Protein AF-A0A4Q2Y1M1-F1 (afdb_monomer_lite)

Sequence (181 aa):
MKQRHTALALLLLPASLHAASDTWINPPLNANWADNGNWLGGGAPGSTTGTTSTDTATFGTSTGLAVTVDTGRNVQNITFSANNAYTLSGGSLLLTSGGRILANGSASSQNISSAIQIQGDSGNYTFQTDTPGTNRVFTISSAISGVSTAGNTTVLSLDGASGANNILSGIVSDGAAGGKL

pLDDT: mean 91.75, std 10.48, range [55.59, 98.69]

Structure (mmCIF, N/CA/C/O backbone):
data_AF-A0A4Q2Y1M1-F1
#
_entry.id   AF-A0A4Q2Y1M1-F1
#
loop_
_atom_site.group_PDB
_atom_site.id
_atom_site.type_symbol
_atom_site.label_atom_id
_atom_site.label_alt_id
_atom_site.label_comp_id
_atom_site.label_asym_id
_atom_site.label_entity_id
_atom_site.label_seq_id
_atom_site.pdbx_PDB_ins_code
_atom_site.Cartn_x
_atom_site.Cartn_y
_atom_site.Cartn_z
_atom_site.occupancy
_atom_site.B_iso_or_equiv
_atom_site.auth_seq_id
_atom_site.auth_comp_id
_atom_site.auth_asym_id
_atom_site.auth_atom_id
_atom_site.pdbx_PDB_model_num
ATOM 1 N N . MET A 1 1 ? -61.449 -16.636 -28.116 1.00 55.59 1 MET A N 1
ATOM 2 C CA . MET A 1 1 ? -60.004 -16.887 -27.900 1.00 55.59 1 MET A CA 1
ATOM 3 C C . MET A 1 1 ? -59.389 -15.642 -27.276 1.00 55.59 1 MET A C 1
ATOM 5 O O . MET A 1 1 ? -59.430 -14.597 -27.904 1.00 55.59 1 MET A O 1
ATOM 9 N N . LYS A 1 2 ? -58.927 -15.706 -26.021 1.00 56.25 2 LYS A N 1
ATOM 10 C CA . LYS A 1 2 ? -58.381 -14.554 -25.276 1.00 56.25 2 LYS A CA 1
ATOM 11 C C . LYS A 1 2 ? -56.855 -14.710 -25.216 1.00 56.25 2 LYS A C 1
ATOM 13 O O . LYS A 1 2 ? -56.372 -15.562 -24.477 1.00 56.25 2 LYS A O 1
ATOM 18 N N . GLN A 1 3 ? -56.113 -13.950 -26.022 1.00 60.22 3 GLN A N 1
ATOM 19 C CA . GLN A 1 3 ? -54.645 -13.936 -25.986 1.00 60.22 3 GLN A CA 1
ATOM 20 C C . GLN A 1 3 ? -54.163 -13.191 -24.737 1.00 60.22 3 GLN A C 1
ATOM 22 O O . GLN A 1 3 ? -54.486 -12.020 -24.536 1.00 60.22 3 GLN A O 1
ATOM 27 N N . ARG A 1 4 ? -53.389 -13.877 -23.893 1.00 67.44 4 ARG A N 1
ATOM 28 C CA . ARG A 1 4 ? -52.665 -13.277 -22.769 1.00 67.44 4 ARG A CA 1
ATOM 29 C C . ARG A 1 4 ? -51.238 -12.998 -23.227 1.00 67.44 4 ARG A C 1
ATOM 31 O O . ARG A 1 4 ? -50.526 -13.925 -23.595 1.00 67.44 4 ARG A O 1
ATOM 38 N N . HIS A 1 5 ? -50.858 -11.727 -23.232 1.00 60.06 5 HIS A N 1
ATOM 39 C CA . HIS A 1 5 ? -49.504 -11.289 -23.547 1.00 60.06 5 HIS A CA 1
ATOM 40 C C . HIS A 1 5 ? -48.688 -11.303 -22.253 1.00 60.06 5 HIS A C 1
ATOM 42 O O . HIS A 1 5 ? -49.004 -10.572 -21.316 1.00 60.06 5 HIS A O 1
ATOM 48 N N . THR A 1 6 ? -47.676 -12.162 -22.185 1.00 72.06 6 THR A N 1
ATOM 49 C CA . THR A 1 6 ? -46.743 -12.226 -21.057 1.00 72.06 6 THR A CA 1
ATOM 50 C C . THR A 1 6 ? -45.597 -11.262 -21.343 1.00 72.06 6 THR A C 1
ATOM 52 O O . THR A 1 6 ? -44.800 -11.502 -22.246 1.00 72.06 6 THR A O 1
ATOM 55 N N . ALA A 1 7 ? -45.538 -10.146 -20.618 1.00 67.88 7 ALA A N 1
ATOM 56 C CA . ALA A 1 7 ? -44.429 -9.203 -20.713 1.00 67.88 7 ALA A CA 1
ATOM 57 C C . ALA A 1 7 ? -43.219 -9.762 -19.948 1.00 67.88 7 ALA A C 1
ATOM 59 O O . ALA A 1 7 ? -43.289 -9.974 -18.737 1.00 67.88 7 ALA A O 1
ATOM 60 N N . LEU A 1 8 ? -42.123 -10.022 -20.661 1.00 71.25 8 LEU A N 1
ATOM 61 C CA . LEU A 1 8 ? -40.850 -10.447 -20.086 1.00 71.25 8 LEU A CA 1
ATOM 62 C C . LEU A 1 8 ? -40.044 -9.193 -19.715 1.00 71.25 8 LEU A C 1
ATOM 64 O O . LEU A 1 8 ? -39.569 -8.477 -20.593 1.00 71.25 8 LEU A O 1
ATOM 68 N N . ALA A 1 9 ? -39.928 -8.904 -18.420 1.00 73.56 9 ALA A N 1
ATOM 69 C CA . ALA A 1 9 ? -39.099 -7.812 -17.921 1.00 73.56 9 ALA A CA 1
ATOM 70 C C . ALA A 1 9 ? -37.629 -8.258 -17.888 1.00 73.56 9 ALA A C 1
ATOM 72 O O . ALA A 1 9 ? -37.260 -9.147 -17.121 1.00 73.56 9 ALA A O 1
ATOM 73 N N . LEU A 1 10 ? -36.797 -7.657 -18.740 1.00 75.50 10 LEU A N 1
ATOM 74 C CA . LEU A 1 10 ? -35.359 -7.907 -18.786 1.00 75.50 10 LEU A CA 1
ATOM 75 C C . LEU A 1 10 ? -34.667 -7.049 -17.716 1.00 75.50 10 LEU A C 1
ATOM 77 O O . LEU A 1 10 ? -34.586 -5.828 -17.846 1.00 75.50 10 LEU A O 1
ATOM 81 N N . LEU A 1 11 ? -34.199 -7.684 -16.642 1.00 74.00 11 LEU A N 1
ATOM 82 C CA . LEU A 1 11 ? -33.464 -7.021 -15.568 1.00 74.00 11 LEU A CA 1
ATOM 83 C C . LEU A 1 11 ? -32.003 -6.820 -16.011 1.00 74.00 11 LEU A C 1
ATOM 85 O O . LEU A 1 11 ? -31.214 -7.763 -15.986 1.00 74.00 11 LEU A O 1
ATOM 89 N N . LEU A 1 12 ? -31.638 -5.609 -16.443 1.00 68.25 12 LEU A N 1
ATOM 90 C CA . LEU A 1 12 ? -30.232 -5.247 -16.641 1.00 68.25 12 LEU A CA 1
ATOM 91 C C . LEU A 1 12 ? -29.578 -5.039 -15.273 1.00 68.25 12 LEU A C 1
ATOM 93 O O . LEU A 1 12 ? -29.765 -4.004 -14.636 1.00 68.25 12 LEU A O 1
ATOM 97 N N . LEU A 1 13 ? -28.815 -6.030 -14.824 1.00 66.06 13 LEU A N 1
ATOM 98 C CA . LEU A 1 13 ? -27.911 -5.864 -13.692 1.00 66.06 13 LEU A CA 1
ATOM 99 C C . LEU A 1 13 ? -26.678 -5.087 -14.182 1.00 66.06 13 LEU A C 1
ATOM 101 O O . LEU A 1 13 ? -26.071 -5.502 -15.174 1.00 66.06 13 LEU A O 1
ATOM 105 N N . PRO A 1 14 ? -26.297 -3.968 -13.542 1.00 61.25 14 PRO A N 1
ATOM 106 C CA . PRO A 1 14 ? -25.045 -3.305 -13.867 1.00 61.25 14 PRO A CA 1
ATOM 107 C C . PRO A 1 14 ? -23.892 -4.273 -13.587 1.00 61.25 14 PRO A C 1
ATOM 109 O O . PRO A 1 14 ? -23.813 -4.860 -12.508 1.00 61.25 14 PRO A O 1
ATOM 112 N N . ALA A 1 15 ? -23.005 -4.454 -14.565 1.00 57.88 15 ALA A N 1
ATOM 113 C CA . ALA A 1 15 ? -21.757 -5.163 -14.340 1.00 57.88 15 ALA A CA 1
ATOM 114 C C . ALA A 1 15 ? -20.903 -4.311 -13.396 1.00 57.88 15 ALA A C 1
ATOM 116 O O . ALA A 1 15 ? -20.368 -3.274 -13.789 1.00 57.88 15 ALA A O 1
ATOM 117 N N . SER A 1 16 ? -20.805 -4.730 -12.139 1.00 57.22 16 SER A N 1
ATOM 118 C CA . SER A 1 16 ? -19.815 -4.197 -11.215 1.00 57.22 16 SER A CA 1
ATOM 119 C C . SER A 1 16 ? -18.438 -4.585 -11.749 1.00 57.22 16 SER A C 1
ATOM 121 O O . SER A 1 16 ? -18.011 -5.730 -11.609 1.00 57.22 16 SER A O 1
ATOM 123 N N . LEU A 1 17 ? -17.753 -3.646 -12.403 1.00 56.81 17 LEU A N 1
ATOM 124 C CA . LEU A 1 17 ? -16.314 -3.731 -12.630 1.00 56.81 17 LEU A CA 1
ATOM 125 C C . LEU A 1 17 ? -15.657 -3.626 -11.252 1.00 56.81 17 LEU A C 1
ATOM 127 O O . LEU A 1 17 ? -15.341 -2.534 -10.787 1.00 56.81 17 LEU A O 1
ATOM 131 N N . HIS A 1 18 ? -15.540 -4.750 -10.547 1.00 58.59 18 HIS A N 1
ATOM 132 C CA . HIS A 1 18 ? -14.645 -4.809 -9.403 1.00 58.59 18 HIS A CA 1
ATOM 133 C C . HIS A 1 18 ? -13.241 -4.538 -9.940 1.00 58.59 18 HIS A C 1
ATOM 135 O O . HIS A 1 18 ? -12.802 -5.205 -10.880 1.00 58.59 18 HIS A O 1
ATOM 141 N N . ALA A 1 19 ? -12.580 -3.522 -9.386 1.00 62.84 19 ALA A N 1
ATOM 142 C CA . ALA A 1 19 ? -11.157 -3.326 -9.595 1.00 62.84 19 ALA A CA 1
ATOM 143 C C . ALA A 1 19 ? -10.463 -4.659 -9.310 1.00 62.84 19 ALA A C 1
ATOM 145 O O . ALA A 1 19 ? -10.677 -5.259 -8.263 1.00 62.84 19 ALA A O 1
ATOM 146 N N . ALA A 1 20 ? -9.734 -5.181 -10.289 1.00 84.12 20 ALA A N 1
ATOM 147 C CA . ALA A 1 20 ? -9.077 -6.465 -10.148 1.00 84.12 20 ALA A CA 1
ATOM 148 C C . ALA A 1 20 ? -7.710 -6.273 -9.488 1.00 84.12 20 ALA A C 1
ATOM 150 O O . ALA A 1 20 ? -7.117 -5.196 -9.529 1.00 84.12 20 ALA A O 1
ATOM 151 N N . SER A 1 21 ? -7.183 -7.349 -8.908 1.00 96.50 21 SER A N 1
ATOM 152 C CA . SER A 1 21 ? -5.746 -7.423 -8.646 1.00 96.50 21 SER A CA 1
ATOM 153 C C . SER A 1 21 ? -4.989 -7.277 -9.964 1.00 96.50 21 SER A C 1
ATOM 155 O O . SER A 1 21 ? -5.342 -7.931 -10.944 1.00 96.50 21 SER A O 1
ATOM 157 N N . ASP A 1 22 ? -3.954 -6.445 -9.986 1.00 97.75 22 ASP A N 1
ATOM 158 C CA . ASP A 1 22 ? -3.268 -6.084 -11.225 1.00 97.75 22 ASP A CA 1
ATOM 159 C C . ASP A 1 22 ? -1.808 -5.682 -10.967 1.00 97.75 22 ASP A C 1
ATOM 161 O O . ASP A 1 22 ? -1.359 -5.537 -9.823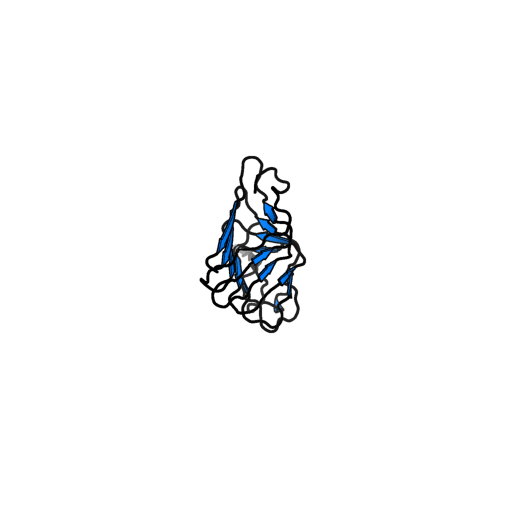 1.00 97.75 22 ASP A O 1
ATOM 165 N N . THR A 1 23 ? -1.046 -5.546 -12.049 1.00 97.75 23 THR A N 1
ATOM 166 C CA . THR A 1 23 ? 0.387 -5.256 -12.046 1.00 97.75 23 THR A CA 1
ATOM 167 C C . THR A 1 23 ? 0.682 -3.909 -12.691 1.00 97.75 23 THR A C 1
ATOM 169 O O . THR A 1 23 ? 0.224 -3.634 -13.799 1.00 97.75 23 THR A O 1
ATOM 172 N N . TRP A 1 24 ? 1.487 -3.093 -12.013 1.00 98.00 24 TRP A N 1
ATOM 173 C CA . TRP A 1 24 ? 1.996 -1.823 -12.521 1.00 98.00 24 TRP A CA 1
ATOM 174 C C . TRP A 1 24 ? 2.837 -2.041 -13.785 1.00 98.00 24 TRP A C 1
ATOM 176 O O . TRP A 1 24 ? 3.748 -2.876 -13.788 1.00 98.00 24 TRP A O 1
ATOM 186 N N . ILE A 1 25 ? 2.539 -1.314 -14.863 1.00 97.56 25 ILE A N 1
ATOM 187 C CA . ILE A 1 25 ? 3.177 -1.536 -16.168 1.00 97.56 25 ILE A CA 1
ATOM 188 C C . ILE A 1 25 ? 4.551 -0.859 -16.295 1.00 97.56 25 ILE A C 1
ATOM 190 O O . ILE A 1 25 ? 4.985 -0.049 -15.468 1.00 97.56 25 ILE A O 1
ATOM 194 N N . ASN A 1 26 ? 5.239 -1.189 -17.390 1.00 96.69 26 ASN A N 1
ATOM 195 C CA . ASN A 1 26 ? 6.527 -0.621 -17.753 1.00 96.69 26 ASN A CA 1
ATOM 196 C C . ASN A 1 26 ? 6.605 -0.266 -19.246 1.00 96.69 26 ASN A C 1
ATOM 198 O O . ASN A 1 26 ? 6.585 -1.179 -20.074 1.00 96.69 26 ASN A O 1
ATOM 202 N N . PRO A 1 27 ? 6.798 1.015 -19.595 1.00 96.88 27 PRO A N 1
ATOM 203 C CA . PRO A 1 27 ? 6.651 2.188 -18.726 1.00 96.88 27 PRO A CA 1
ATOM 204 C C . PRO A 1 27 ? 5.167 2.460 -18.395 1.00 96.88 27 PRO A C 1
ATOM 206 O O . PRO A 1 27 ? 4.308 2.131 -19.213 1.00 96.88 27 PRO A O 1
ATOM 209 N N . PRO A 1 28 ? 4.844 3.082 -17.246 1.00 97.69 28 PRO A N 1
ATOM 210 C CA . PRO A 1 28 ? 3.501 3.590 -16.984 1.00 97.69 28 PRO A CA 1
ATOM 211 C C . PRO A 1 28 ? 3.232 4.865 -17.795 1.00 97.69 28 PRO A C 1
ATOM 213 O O . PRO A 1 28 ? 4.163 5.571 -18.191 1.00 97.69 28 PRO A O 1
ATOM 216 N N . LEU A 1 29 ? 1.956 5.170 -18.036 1.00 98.00 29 LEU A N 1
ATOM 217 C CA . LEU A 1 29 ? 1.521 6.403 -18.700 1.00 98.00 29 LEU A CA 1
ATOM 218 C C . LEU A 1 29 ? 1.822 7.639 -17.846 1.00 98.00 29 LEU A C 1
ATOM 220 O O . LEU A 1 29 ? 2.157 8.699 -18.373 1.00 98.00 29 LEU A O 1
ATOM 224 N N . ASN A 1 30 ? 1.684 7.511 -16.526 1.00 97.94 30 ASN A N 1
ATOM 225 C CA . ASN A 1 30 ? 2.018 8.536 -15.541 1.00 97.94 30 ASN A CA 1
ATOM 226 C C . ASN A 1 30 ? 2.257 7.903 -14.154 1.00 97.94 30 ASN A C 1
ATOM 228 O O . ASN A 1 30 ? 2.385 6.691 -14.023 1.00 97.94 30 ASN A O 1
ATOM 232 N N . ALA A 1 31 ? 2.354 8.727 -13.109 1.00 98.25 31 ALA A N 1
ATOM 233 C CA . ALA A 1 31 ? 2.591 8.273 -11.738 1.00 98.25 31 ALA A CA 1
ATOM 234 C C . ALA A 1 31 ? 1.306 7.938 -10.954 1.00 98.25 31 ALA A C 1
ATOM 236 O O . ALA A 1 31 ? 1.397 7.502 -9.811 1.00 98.25 31 ALA A O 1
ATOM 237 N N . ASN A 1 32 ? 0.109 8.168 -11.499 1.00 98.44 32 ASN A N 1
ATOM 238 C CA . ASN A 1 32 ? -1.133 8.106 -10.728 1.00 98.44 32 ASN A CA 1
ATOM 239 C C . ASN A 1 32 ? -1.620 6.662 -10.562 1.00 98.44 32 ASN A C 1
ATOM 241 O O . ASN A 1 32 ? -1.911 5.986 -11.547 1.00 98.44 32 ASN A O 1
ATOM 245 N N . TRP A 1 33 ? -1.800 6.212 -9.318 1.00 98.25 33 TRP A N 1
ATOM 246 C CA . TRP A 1 33 ? -2.346 4.884 -9.015 1.00 98.25 33 TRP A CA 1
ATOM 247 C C . TRP A 1 33 ? -3.729 4.679 -9.640 1.00 98.25 33 TRP A C 1
ATOM 249 O O . TRP A 1 33 ? -4.017 3.613 -10.164 1.00 98.25 33 TRP A O 1
ATOM 259 N N . ALA A 1 34 ? -4.585 5.701 -9.614 1.00 97.62 34 ALA A N 1
ATOM 260 C CA . ALA A 1 34 ? -5.955 5.608 -10.115 1.00 97.62 34 ALA A CA 1
ATOM 261 C C . ALA A 1 34 ? -6.072 5.528 -11.648 1.00 97.62 34 ALA A C 1
ATOM 263 O O . ALA A 1 34 ? -7.159 5.247 -12.151 1.00 97.62 34 ALA A O 1
ATOM 264 N N . ASP A 1 35 ? -4.999 5.801 -12.396 1.00 97.44 35 ASP A N 1
ATOM 265 C CA . ASP A 1 35 ? -5.048 5.693 -13.850 1.00 97.44 35 ASP A CA 1
ATOM 266 C C . ASP A 1 35 ? -4.949 4.224 -14.262 1.00 97.44 35 ASP A C 1
ATOM 268 O O . ASP A 1 35 ? -3.895 3.593 -14.181 1.00 97.44 35 ASP A O 1
ATOM 272 N N . ASN A 1 36 ? -6.075 3.694 -14.729 1.00 96.75 36 ASN A N 1
ATOM 273 C CA . ASN A 1 36 ? -6.210 2.343 -15.256 1.00 96.75 36 ASN A CA 1
ATOM 274 C C . ASN A 1 36 ? -5.176 2.010 -16.338 1.00 96.75 36 ASN A C 1
ATOM 276 O O . ASN A 1 36 ? -4.760 0.861 -16.440 1.00 96.75 36 ASN A O 1
ATOM 280 N N . GLY A 1 37 ? -4.721 2.998 -17.113 1.00 96.62 37 GLY A N 1
ATOM 281 C CA . GLY A 1 37 ? -3.691 2.793 -18.124 1.00 96.62 37 GLY A CA 1
ATOM 282 C C . GLY A 1 37 ? -2.301 2.486 -17.558 1.00 96.62 37 GLY A C 1
ATOM 283 O O . GLY A 1 37 ? -1.433 2.093 -18.327 1.00 96.62 37 GLY A O 1
ATOM 284 N N . ASN A 1 38 ? -2.081 2.619 -16.244 1.00 97.94 38 ASN A N 1
ATOM 285 C CA . ASN A 1 38 ? -0.842 2.216 -15.568 1.00 97.94 38 ASN A CA 1
ATOM 286 C C . ASN A 1 38 ? -0.854 0.757 -15.073 1.00 97.94 38 ASN A C 1
ATOM 288 O O . ASN A 1 38 ? 0.135 0.305 -14.489 1.00 97.94 38 ASN A O 1
ATOM 292 N N . TRP A 1 39 ? -1.938 0.013 -15.303 1.00 97.75 39 TRP A N 1
ATOM 293 C CA . TRP A 1 39 ? -2.117 -1.364 -14.838 1.00 97.75 39 TRP A CA 1
ATOM 294 C C . TRP A 1 39 ? -2.348 -2.310 -16.015 1.00 97.75 39 TRP A C 1
ATOM 296 O O . TRP A 1 39 ? -3.059 -1.974 -16.960 1.00 97.75 39 TRP A O 1
ATOM 306 N N . LEU A 1 40 ? -1.713 -3.483 -15.988 1.00 96.19 40 LEU A N 1
ATOM 307 C CA . LEU A 1 40 ? -1.625 -4.385 -17.141 1.00 96.19 40 LEU A CA 1
ATOM 308 C C . LEU A 1 40 ? -2.997 -4.860 -17.648 1.00 96.19 40 LEU A C 1
ATOM 310 O O . LEU A 1 40 ? -3.200 -4.973 -18.856 1.00 96.19 40 LEU A O 1
ATOM 314 N N . GLY A 1 41 ? -3.930 -5.134 -16.741 1.00 94.00 41 GLY A N 1
ATOM 315 C CA . GLY A 1 41 ? -5.316 -5.504 -17.020 1.00 94.00 41 GLY A CA 1
ATOM 316 C C . GLY A 1 41 ? -6.265 -4.317 -17.206 1.00 94.00 41 GLY A C 1
ATOM 317 O O . GLY A 1 41 ? -7.449 -4.530 -17.470 1.00 94.00 41 GLY A O 1
ATOM 318 N N . GLY A 1 42 ? -5.777 -3.077 -17.100 1.00 94.75 42 GLY A N 1
ATOM 319 C CA . GLY A 1 42 ? -6.580 -1.870 -17.284 1.00 94.75 42 GLY A CA 1
ATOM 320 C C . GLY A 1 42 ? -7.485 -1.530 -16.097 1.00 94.75 42 GLY A C 1
ATOM 321 O O . GLY A 1 42 ? -8.463 -0.803 -16.277 1.00 94.75 42 GLY A O 1
ATOM 322 N N . GLY A 1 43 ? -7.204 -2.058 -14.901 1.00 94.81 43 GLY A N 1
ATOM 323 C CA . GLY A 1 43 ? -7.972 -1.776 -13.690 1.00 94.81 43 GLY A CA 1
ATOM 324 C C . GLY A 1 43 ? -7.068 -1.506 -12.495 1.00 94.81 43 GLY A C 1
ATOM 325 O O . GLY A 1 43 ? -6.366 -2.401 -12.041 1.00 94.81 43 GLY A O 1
ATOM 326 N N . ALA A 1 44 ? -7.112 -0.286 -11.957 1.00 97.25 44 ALA A N 1
ATOM 327 C CA . ALA A 1 44 ? -6.336 0.083 -10.778 1.00 97.25 44 ALA A CA 1
ATOM 328 C C . ALA A 1 44 ? -6.769 -0.720 -9.535 1.00 97.25 44 ALA A C 1
ATOM 330 O O . ALA A 1 44 ? -7.898 -0.515 -9.083 1.00 97.25 44 ALA A O 1
ATOM 331 N N . PRO A 1 45 ? -5.899 -1.558 -8.931 1.00 97.94 45 PRO A N 1
ATOM 332 C CA . PRO A 1 45 ? -6.256 -2.396 -7.791 1.00 97.94 45 PRO A CA 1
ATOM 333 C C . PRO A 1 45 ? -6.747 -1.587 -6.597 1.00 97.94 45 PRO A C 1
ATOM 335 O O . PRO A 1 45 ? -6.204 -0.520 -6.280 1.00 97.94 45 PRO A O 1
ATOM 338 N N . GLY A 1 46 ? -7.746 -2.121 -5.901 1.00 97.00 46 GLY A N 1
ATOM 339 C CA . GLY A 1 46 ? -8.357 -1.496 -4.741 1.00 97.00 46 GLY A CA 1
ATOM 340 C C . GLY A 1 46 ? -9.574 -0.636 -5.074 1.00 97.00 46 GLY A C 1
ATOM 341 O O . GLY A 1 46 ? -9.950 -0.442 -6.226 1.00 97.00 46 GLY A O 1
ATOM 342 N N . SER A 1 47 ? -10.171 -0.059 -4.037 1.00 95.38 47 SER A N 1
ATOM 343 C CA . SER A 1 47 ? -11.339 0.821 -4.130 1.00 95.38 47 SER A CA 1
ATOM 344 C C . SER A 1 47 ? -11.076 2.133 -3.401 1.00 95.38 47 SER A C 1
ATOM 346 O O . SER A 1 47 ? -10.392 2.148 -2.387 1.00 95.38 47 SER A O 1
ATOM 348 N N . THR A 1 48 ? -11.644 3.241 -3.870 1.00 95.81 48 THR A N 1
ATOM 349 C CA . THR A 1 48 ? -11.690 4.512 -3.114 1.00 95.81 48 THR A CA 1
ATOM 350 C C . THR A 1 48 ? -12.944 4.639 -2.252 1.00 95.81 48 THR A C 1
ATOM 352 O O . THR A 1 48 ? -13.167 5.654 -1.594 1.00 95.81 48 THR A O 1
ATOM 355 N N . THR A 1 49 ? -13.793 3.611 -2.267 1.00 92.81 49 THR A N 1
ATOM 356 C CA . THR A 1 49 ? -15.039 3.541 -1.506 1.00 92.81 49 THR A CA 1
ATOM 357 C C . THR A 1 49 ? -15.062 2.281 -0.648 1.00 92.81 49 THR A C 1
ATOM 359 O O . THR A 1 49 ? -14.690 1.197 -1.100 1.00 92.81 49 THR A O 1
ATOM 362 N N . GLY A 1 50 ? -15.513 2.419 0.598 1.00 93.56 50 GLY A N 1
ATOM 363 C CA . GLY A 1 50 ? -15.526 1.322 1.564 1.00 93.56 50 GLY A CA 1
ATOM 364 C C . GLY A 1 50 ? -14.181 1.093 2.258 1.00 93.56 50 GLY A C 1
ATOM 365 O O . GLY A 1 50 ? -13.215 1.829 2.071 1.00 93.56 50 GLY A O 1
ATOM 366 N N . THR A 1 51 ? -14.157 0.081 3.121 1.00 94.94 51 THR A N 1
ATOM 367 C CA . THR A 1 51 ? -13.030 -0.238 4.017 1.00 94.94 51 THR A CA 1
ATOM 368 C C . THR A 1 51 ? -12.502 -1.659 3.819 1.00 94.94 51 THR A C 1
ATOM 370 O O . THR A 1 51 ? -11.620 -2.108 4.553 1.00 94.94 51 THR A O 1
ATOM 373 N N . THR A 1 52 ? -13.044 -2.372 2.831 1.00 95.69 52 THR A N 1
ATOM 374 C CA . THR A 1 52 ? -12.694 -3.751 2.502 1.00 95.69 52 THR A CA 1
ATOM 375 C C . THR A 1 52 ? -12.471 -3.895 1.004 1.00 95.69 52 THR A C 1
ATOM 377 O O . THR A 1 52 ? -13.363 -3.605 0.207 1.00 95.69 52 THR A O 1
ATOM 380 N N . SER A 1 53 ? -11.309 -4.417 0.642 1.00 96.19 53 SER A N 1
ATOM 381 C CA . SER A 1 53 ? -10.931 -4.815 -0.708 1.00 96.19 53 SER A CA 1
ATOM 382 C C . SER A 1 53 ? -10.236 -6.164 -0.595 1.00 96.19 53 SER A C 1
ATOM 384 O O . SER A 1 53 ? -9.619 -6.457 0.428 1.00 96.19 53 SER A O 1
ATOM 386 N N . THR A 1 54 ? -10.353 -6.987 -1.632 1.00 96.62 54 THR A N 1
ATOM 387 C CA . THR A 1 54 ? -9.612 -8.250 -1.773 1.00 96.62 54 THR A CA 1
ATOM 388 C C . THR A 1 54 ? -8.433 -8.120 -2.734 1.00 96.62 54 THR A C 1
ATOM 390 O O . THR A 1 54 ? -7.810 -9.111 -3.111 1.00 96.62 54 THR A O 1
ATOM 393 N N . ASP A 1 55 ? -8.148 -6.901 -3.188 1.00 97.62 55 ASP A N 1
ATOM 394 C CA . ASP A 1 55 ? -7.274 -6.689 -4.330 1.00 97.62 55 ASP A CA 1
ATOM 395 C C . ASP A 1 55 ? -5.810 -6.674 -3.917 1.00 97.62 55 ASP A C 1
ATOM 397 O O . ASP A 1 55 ? -5.436 -6.300 -2.799 1.00 97.62 55 ASP A O 1
ATOM 401 N N . THR A 1 56 ? -4.976 -7.072 -4.868 1.00 98.19 56 THR A N 1
ATOM 402 C CA . THR A 1 56 ? -3.526 -7.067 -4.766 1.00 98.19 56 THR A CA 1
ATOM 403 C C . THR A 1 56 ? -2.947 -6.154 -5.835 1.00 98.19 56 THR A C 1
ATOM 405 O O . THR A 1 56 ? -3.133 -6.395 -7.027 1.00 98.19 56 THR A O 1
ATOM 408 N N . ALA A 1 57 ? -2.207 -5.134 -5.412 1.00 98.50 57 ALA A N 1
ATOM 409 C CA . ALA A 1 57 ? -1.375 -4.336 -6.302 1.00 98.50 57 ALA A CA 1
ATOM 410 C C . ALA A 1 57 ? 0.023 -4.939 -6.397 1.00 98.50 57 ALA A C 1
ATOM 412 O O . ALA A 1 57 ? 0.705 -5.100 -5.383 1.00 98.50 57 ALA A O 1
ATOM 413 N N . THR A 1 58 ? 0.460 -5.263 -7.610 1.00 98.00 58 THR A N 1
ATOM 414 C CA . THR A 1 58 ? 1.786 -5.838 -7.849 1.00 98.00 58 THR A CA 1
ATOM 415 C C . THR A 1 58 ? 2.688 -4.836 -8.557 1.00 98.00 58 THR A C 1
ATOM 417 O O . THR A 1 58 ? 2.378 -4.345 -9.635 1.00 98.00 58 THR A O 1
ATOM 420 N N . PHE A 1 59 ? 3.845 -4.564 -7.971 1.00 98.12 59 PHE A N 1
ATOM 421 C CA . PHE A 1 59 ? 4.884 -3.699 -8.509 1.00 98.12 59 PHE A CA 1
ATOM 422 C C . PHE A 1 59 ? 6.057 -4.556 -8.996 1.00 98.12 59 PHE A C 1
ATOM 424 O O . PHE A 1 59 ? 6.872 -5.050 -8.208 1.00 98.12 59 PHE A O 1
ATOM 431 N N . GLY A 1 60 ? 6.098 -4.763 -10.314 1.00 96.12 60 GLY A N 1
ATOM 432 C CA . GLY A 1 60 ? 7.161 -5.482 -11.019 1.00 96.12 60 GLY A CA 1
ATOM 433 C C . GLY A 1 60 ? 8.302 -4.560 -11.453 1.00 96.12 60 GLY A C 1
ATOM 434 O O . GLY A 1 60 ? 8.600 -3.565 -10.796 1.00 96.12 60 GLY A O 1
ATOM 435 N N . THR A 1 61 ? 8.976 -4.882 -12.558 1.00 96.25 61 THR A N 1
ATOM 436 C CA . THR A 1 61 ? 9.985 -3.987 -13.147 1.00 96.25 61 THR A CA 1
ATOM 437 C C . THR A 1 61 ? 9.289 -2.798 -13.787 1.00 96.25 61 THR A C 1
ATOM 439 O O . THR A 1 61 ? 8.377 -3.015 -14.572 1.00 96.25 61 THR A O 1
ATOM 442 N N . SER A 1 62 ? 9.729 -1.569 -13.505 1.00 96.88 62 SER A N 1
ATOM 443 C CA . SER A 1 62 ? 9.194 -0.358 -14.140 1.00 96.88 62 SER A CA 1
ATOM 444 C C . SER A 1 62 ? 10.225 0.768 -14.193 1.00 96.88 62 SER A C 1
ATOM 446 O O . SER A 1 62 ? 11.150 0.814 -13.382 1.00 96.88 62 SER A O 1
ATOM 448 N N . THR A 1 63 ? 10.073 1.694 -15.138 1.00 96.12 63 THR A N 1
ATOM 449 C CA . THR A 1 63 ? 10.795 2.977 -15.146 1.00 96.12 63 THR A CA 1
ATOM 450 C C . THR A 1 63 ? 10.102 4.049 -14.298 1.00 96.12 63 THR A C 1
ATOM 452 O O . THR A 1 63 ? 10.753 5.006 -13.882 1.00 96.12 63 THR A O 1
ATOM 455 N N . GLY A 1 64 ? 8.805 3.894 -14.001 1.00 94.00 64 GLY A N 1
ATOM 456 C CA . GLY A 1 64 ? 8.036 4.810 -13.156 1.00 94.00 64 GLY A CA 1
ATOM 457 C C . GLY A 1 64 ? 7.965 4.316 -11.716 1.00 94.00 64 GLY A C 1
ATOM 458 O O . GLY A 1 64 ? 7.101 3.511 -11.378 1.00 94.00 64 GLY A O 1
ATOM 459 N N . LEU A 1 65 ? 8.890 4.794 -10.881 1.00 97.38 65 LEU A N 1
ATOM 460 C CA . LEU A 1 65 ? 9.082 4.312 -9.505 1.00 97.38 65 LEU A CA 1
ATOM 461 C C . LEU A 1 65 ? 8.404 5.170 -8.436 1.00 97.38 65 LEU A C 1
ATOM 463 O O . LEU A 1 65 ? 8.203 4.712 -7.314 1.00 97.38 65 LEU A O 1
ATOM 467 N N . ALA A 1 66 ? 8.053 6.408 -8.771 1.00 98.38 66 ALA A N 1
ATOM 468 C CA . ALA A 1 66 ? 7.234 7.257 -7.920 1.00 98.38 66 ALA A CA 1
ATOM 469 C C . ALA A 1 66 ? 5.765 7.032 -8.281 1.00 98.38 66 ALA A C 1
ATOM 471 O O . ALA A 1 66 ? 5.369 7.286 -9.417 1.00 98.38 66 ALA A O 1
ATOM 472 N N . VAL A 1 67 ? 4.979 6.556 -7.320 1.00 98.69 67 VAL A N 1
ATOM 473 C CA . VAL A 1 67 ? 3.559 6.258 -7.499 1.00 98.69 67 VAL A CA 1
ATOM 474 C C . VAL A 1 67 ? 2.758 7.155 -6.566 1.00 98.69 67 VAL A C 1
ATOM 476 O O . VAL A 1 67 ? 2.889 7.091 -5.342 1.00 98.69 67 VAL A O 1
ATOM 479 N N . THR A 1 68 ? 1.925 8.005 -7.153 1.00 98.69 68 THR A N 1
ATOM 480 C CA . THR A 1 68 ? 0.978 8.860 -6.447 1.00 98.69 68 THR A CA 1
ATOM 481 C C . THR A 1 68 ? -0.293 8.070 -6.166 1.00 98.69 68 THR A C 1
ATOM 483 O O . THR A 1 68 ? -1.110 7.832 -7.056 1.00 98.69 68 THR A O 1
ATOM 486 N N . VAL A 1 69 ? -0.447 7.654 -4.913 1.00 98.62 69 VAL A N 1
ATOM 487 C CA . VAL A 1 69 ? -1.652 7.029 -4.373 1.00 98.62 69 VAL A CA 1
ATOM 488 C C . VAL A 1 69 ? -2.762 8.077 -4.330 1.00 98.62 69 VAL A C 1
ATOM 490 O O . VAL A 1 69 ? -2.551 9.210 -3.896 1.00 98.62 69 VAL A O 1
ATOM 493 N N . ASP A 1 70 ? -3.952 7.714 -4.779 1.00 97.44 70 ASP A N 1
ATOM 494 C CA . ASP A 1 70 ? -5.147 8.537 -4.656 1.00 97.44 70 ASP A CA 1
ATOM 495 C C . ASP A 1 70 ? -5.728 8.498 -3.232 1.00 97.44 70 ASP A C 1
ATOM 497 O O . ASP A 1 70 ? -5.437 7.617 -2.425 1.00 97.44 70 ASP A O 1
ATOM 501 N N . THR A 1 71 ? -6.521 9.505 -2.867 1.00 96.38 71 THR A N 1
ATOM 502 C CA . THR A 1 71 ? -7.081 9.605 -1.513 1.00 96.38 71 THR A CA 1
ATOM 503 C C . THR A 1 71 ? -8.019 8.438 -1.221 1.00 96.38 71 THR A C 1
ATOM 505 O O . THR A 1 71 ? -8.962 8.200 -1.971 1.00 96.38 71 THR A O 1
ATOM 508 N N . GLY A 1 72 ? -7.817 7.760 -0.089 1.00 96.19 72 GLY A N 1
ATOM 509 C CA . GLY A 1 72 ? -8.749 6.728 0.351 1.00 96.19 72 GLY A CA 1
ATOM 510 C C . GLY A 1 72 ? -8.558 5.373 -0.328 1.00 96.19 72 GLY A C 1
ATOM 511 O O . GLY A 1 72 ? -9.470 4.554 -0.269 1.00 96.19 72 GLY A O 1
ATOM 512 N N . ARG A 1 73 ? -7.413 5.118 -0.976 1.00 97.88 73 ARG A N 1
ATOM 513 C CA . ARG A 1 73 ? -7.169 3.868 -1.704 1.00 97.88 73 ARG A CA 1
ATOM 514 C C . ARG A 1 73 ? -7.140 2.680 -0.745 1.00 97.88 73 ARG A C 1
ATOM 516 O O . ARG A 1 73 ? -6.167 2.466 -0.024 1.00 97.88 73 ARG A O 1
ATOM 523 N N . ASN A 1 74 ? -8.208 1.893 -0.758 1.00 98.25 74 ASN A N 1
ATOM 524 C CA . ASN A 1 74 ? -8.352 0.669 0.005 1.00 98.25 74 ASN A CA 1
ATOM 525 C C . ASN A 1 74 ? -7.893 -0.548 -0.795 1.00 98.25 74 ASN A C 1
ATOM 527 O O . ASN A 1 74 ? -8.384 -0.788 -1.892 1.00 98.25 74 ASN A O 1
ATOM 531 N N . VAL A 1 75 ? -6.957 -1.316 -0.242 1.00 98.31 75 VAL A N 1
ATOM 532 C CA . VAL A 1 75 ? -6.363 -2.497 -0.884 1.00 98.31 75 VAL A CA 1
ATOM 533 C C . VAL A 1 75 ? -6.079 -3.559 0.176 1.00 98.31 75 VAL A C 1
ATOM 535 O O . VAL A 1 75 ? -5.865 -3.223 1.346 1.00 98.31 75 VAL A O 1
ATOM 538 N N . GLN A 1 76 ? -6.108 -4.841 -0.193 1.00 98.38 76 GLN A N 1
ATOM 539 C CA . GLN A 1 76 ? -5.707 -5.898 0.736 1.00 98.38 76 GLN A CA 1
ATOM 540 C C . GLN A 1 76 ? -4.200 -6.068 0.745 1.00 98.38 76 GLN A C 1
ATOM 542 O O . GLN A 1 76 ? -3.579 -6.020 1.802 1.00 98.38 76 GLN A O 1
ATOM 547 N N . ASN A 1 77 ? -3.603 -6.236 -0.432 1.00 98.50 77 ASN A N 1
ATOM 548 C CA . ASN A 1 77 ? -2.196 -6.582 -0.542 1.00 98.50 77 ASN A CA 1
ATOM 549 C C . ASN A 1 77 ? -1.446 -5.629 -1.469 1.00 98.50 77 ASN A C 1
ATOM 551 O O . ASN A 1 77 ? -1.956 -5.203 -2.504 1.00 98.50 77 ASN A O 1
ATOM 555 N N . ILE A 1 78 ? -0.189 -5.364 -1.136 1.00 98.56 78 ILE A N 1
ATOM 556 C CA . ILE A 1 78 ? 0.765 -4.721 -2.040 1.00 98.56 78 ILE A CA 1
ATOM 557 C C . ILE A 1 78 ? 1.991 -5.620 -2.121 1.00 98.56 78 ILE A C 1
ATOM 559 O O . ILE A 1 78 ? 2.529 -6.017 -1.093 1.00 98.56 78 ILE A O 1
ATOM 563 N N . THR A 1 79 ? 2.436 -5.963 -3.325 1.00 97.88 79 THR A N 1
ATOM 564 C CA . THR A 1 79 ? 3.609 -6.820 -3.533 1.00 97.88 79 THR A CA 1
ATOM 565 C C . THR A 1 79 ? 4.632 -6.118 -4.410 1.00 97.88 79 THR A C 1
ATOM 567 O O . THR A 1 79 ? 4.328 -5.762 -5.540 1.00 97.88 79 THR A O 1
ATOM 570 N N . PHE A 1 80 ? 5.862 -5.984 -3.924 1.00 97.50 80 PHE A N 1
ATOM 571 C CA . PHE A 1 80 ? 7.031 -5.566 -4.694 1.00 97.50 80 PHE A CA 1
ATOM 572 C C . PHE A 1 80 ? 7.858 -6.806 -5.030 1.00 97.50 80 PHE A C 1
ATOM 574 O O . PHE A 1 80 ? 8.315 -7.498 -4.118 1.00 97.50 80 PHE A O 1
ATOM 581 N N . SER A 1 81 ? 8.040 -7.101 -6.320 1.00 94.25 81 SER A N 1
ATOM 582 C CA . SER A 1 81 ? 8.667 -8.355 -6.778 1.00 94.25 81 SER A CA 1
ATOM 583 C C . SER A 1 81 ? 9.956 -8.173 -7.588 1.00 94.25 81 SER A C 1
ATOM 585 O O . SER A 1 81 ? 10.758 -9.110 -7.708 1.00 94.25 81 SER A O 1
ATOM 587 N N . ALA A 1 82 ? 10.199 -6.969 -8.110 1.00 91.88 82 ALA A N 1
ATOM 588 C CA . ALA A 1 82 ? 11.365 -6.653 -8.935 1.00 91.88 82 ALA A CA 1
ATOM 589 C C . ALA A 1 82 ? 12.367 -5.729 -8.239 1.00 91.88 82 ALA A C 1
ATOM 591 O O . ALA A 1 82 ? 11.991 -4.975 -7.347 1.00 91.88 82 ALA A O 1
ATOM 592 N N . ASN A 1 83 ? 13.621 -5.733 -8.705 1.00 91.94 83 ASN A N 1
ATOM 593 C CA . ASN A 1 83 ? 14.735 -4.921 -8.191 1.00 91.94 83 ASN A CA 1
ATOM 594 C C . ASN A 1 83 ? 14.618 -3.421 -8.522 1.00 91.94 83 ASN A C 1
ATOM 596 O O . ASN A 1 83 ? 15.494 -2.815 -9.136 1.00 91.9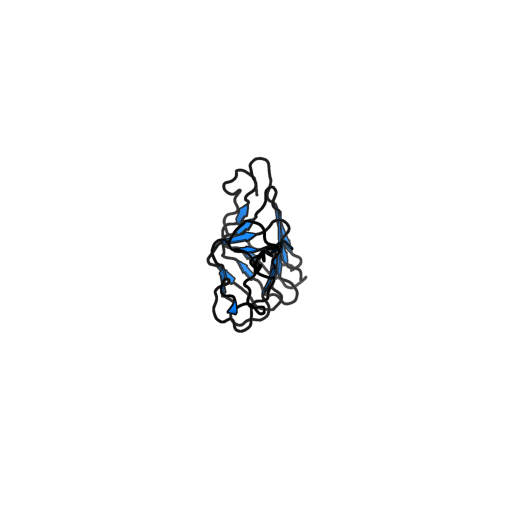4 83 ASN A O 1
ATOM 600 N N . ASN A 1 84 ? 13.495 -2.843 -8.126 1.00 94.56 84 ASN A N 1
ATOM 601 C CA . ASN A 1 84 ? 13.132 -1.454 -8.260 1.00 94.56 84 ASN A CA 1
ATOM 602 C C . ASN A 1 84 ? 12.729 -0.935 -6.873 1.00 94.56 84 ASN A C 1
ATOM 604 O O . ASN A 1 84 ? 12.022 -1.611 -6.120 1.00 94.56 84 ASN A O 1
ATOM 608 N N . ALA A 1 85 ? 13.192 0.265 -6.533 1.00 96.25 85 ALA A N 1
ATOM 609 C CA . ALA A 1 85 ? 12.859 0.944 -5.286 1.00 96.25 85 ALA A CA 1
ATOM 610 C C . ALA A 1 85 ? 11.685 1.895 -5.531 1.00 96.25 85 ALA A C 1
ATOM 612 O O . ALA A 1 85 ? 11.878 3.013 -6.012 1.00 96.25 85 ALA A O 1
ATOM 613 N N . TYR A 1 86 ? 10.467 1.441 -5.245 1.00 98.38 86 TYR A N 1
ATOM 614 C CA . TYR 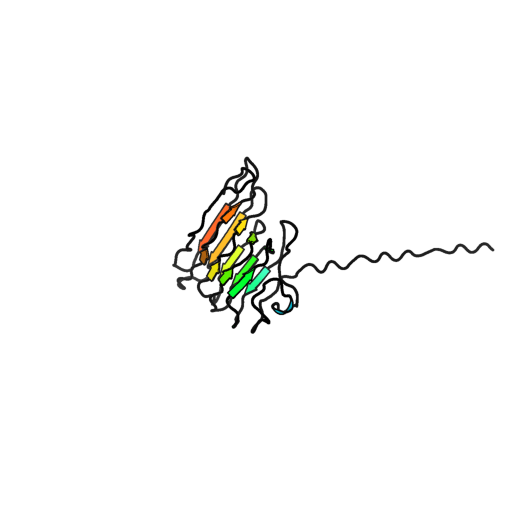A 1 86 ? 9.275 2.262 -5.398 1.00 98.38 86 TYR A CA 1
ATOM 615 C C . TYR A 1 86 ? 9.111 3.226 -4.225 1.00 98.38 86 TYR A C 1
ATOM 617 O O . TYR A 1 86 ? 9.496 2.946 -3.087 1.00 98.38 86 TYR A O 1
ATOM 625 N N . THR A 1 87 ? 8.500 4.372 -4.518 1.00 98.56 87 THR A N 1
ATOM 626 C CA . THR A 1 87 ? 7.996 5.319 -3.526 1.00 98.56 87 THR A CA 1
ATOM 627 C C . THR A 1 87 ? 6.496 5.475 -3.709 1.00 98.56 87 THR A C 1
ATOM 629 O O . THR A 1 87 ? 6.059 5.983 -4.740 1.00 98.56 87 THR A O 1
ATOM 632 N N . LEU A 1 88 ? 5.717 5.072 -2.706 1.00 98.69 88 LEU A N 1
ATOM 633 C CA . LEU A 1 88 ? 4.281 5.349 -2.644 1.00 98.69 88 LEU A CA 1
ATOM 634 C C . LEU A 1 88 ? 4.062 6.658 -1.875 1.00 98.69 88 LEU A C 1
ATOM 636 O O . LEU A 1 88 ? 4.525 6.781 -0.737 1.00 98.69 88 LEU A O 1
ATOM 640 N N . SER A 1 89 ? 3.410 7.647 -2.483 1.00 98.62 89 SER A N 1
ATOM 641 C CA . SER A 1 89 ? 3.195 8.976 -1.889 1.00 98.62 89 SER A CA 1
ATOM 642 C C . SER A 1 89 ? 1.845 9.586 -2.281 1.00 98.62 89 SER A C 1
ATOM 644 O O . SER A 1 89 ? 1.125 9.036 -3.108 1.00 98.62 89 SER A O 1
ATOM 646 N N . GLY A 1 90 ? 1.480 10.733 -1.698 1.00 97.88 90 GLY A N 1
ATOM 647 C CA . GLY A 1 90 ? 0.241 11.448 -2.026 1.00 97.88 90 GLY A CA 1
ATOM 648 C C . GLY A 1 90 ? -0.886 11.160 -1.035 1.00 97.88 90 GLY A C 1
ATOM 649 O O . GLY A 1 90 ? -0.827 11.610 0.107 1.00 97.88 90 GLY A O 1
ATOM 650 N N . GLY A 1 91 ? -1.926 10.455 -1.480 1.00 97.81 91 GLY A N 1
ATOM 651 C CA . GLY A 1 91 ? -3.101 10.096 -0.686 1.00 97.81 91 GLY A CA 1
ATOM 652 C C . GLY A 1 91 ? -2.830 9.068 0.419 1.00 97.81 91 GLY A C 1
ATOM 653 O O . GLY A 1 91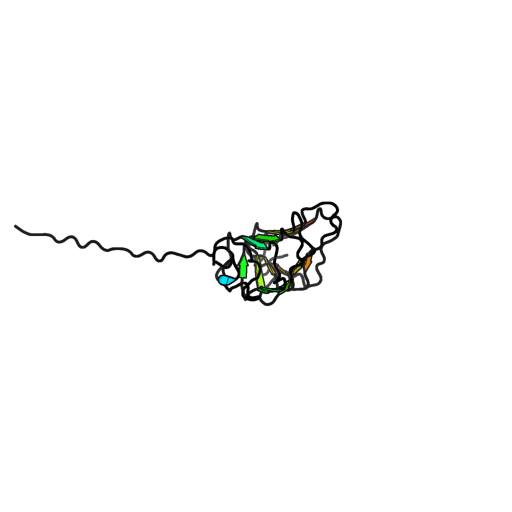 ? -1.688 8.685 0.684 1.00 97.81 91 GLY A O 1
ATOM 654 N N . SER A 1 92 ? -3.902 8.627 1.081 1.00 97.69 92 SER A N 1
ATOM 655 C CA . SER A 1 92 ? -3.861 7.605 2.130 1.00 97.69 92 SER A CA 1
ATOM 656 C C . SER A 1 92 ? -4.107 6.197 1.585 1.00 97.69 92 SER A C 1
ATOM 658 O O . SER A 1 92 ? -4.958 5.994 0.720 1.00 97.69 92 SER A O 1
ATOM 660 N N . LEU A 1 93 ? -3.396 5.224 2.155 1.00 98.44 93 LEU A N 1
ATOM 661 C CA . LEU A 1 93 ? -3.623 3.795 1.977 1.00 98.44 93 LEU A CA 1
ATOM 662 C C . LEU A 1 93 ? -4.506 3.269 3.112 1.00 98.44 93 LEU A C 1
ATOM 664 O O . LEU A 1 93 ? -4.141 3.330 4.288 1.00 98.44 93 LEU A O 1
ATOM 668 N N . LEU A 1 94 ? -5.663 2.725 2.750 1.00 98.31 94 LEU A N 1
ATOM 669 C CA . LEU A 1 94 ? -6.588 2.058 3.659 1.00 98.31 94 LEU A CA 1
ATOM 670 C C . LEU A 1 94 ? -6.310 0.560 3.564 1.00 98.31 94 LEU A C 1
ATOM 672 O O . LEU A 1 94 ? -6.665 -0.096 2.589 1.00 98.31 94 LEU A O 1
ATOM 676 N N . LEU A 1 95 ? -5.653 -0.003 4.561 1.00 98.56 95 LEU A N 1
ATOM 677 C CA . LEU A 1 95 ? -5.164 -1.372 4.490 1.00 98.56 95 LEU A CA 1
ATOM 678 C C . LEU A 1 95 ? -6.211 -2.334 5.053 1.00 98.56 95 LEU A C 1
ATOM 680 O O . LEU A 1 95 ? -6.533 -2.269 6.237 1.00 98.56 95 LEU A O 1
ATOM 684 N N . THR A 1 96 ? -6.777 -3.197 4.205 1.00 98.38 96 THR A N 1
ATOM 685 C CA . THR A 1 96 ? -7.813 -4.154 4.631 1.00 98.38 96 THR A CA 1
ATOM 686 C C . THR A 1 96 ? -7.229 -5.178 5.606 1.00 98.38 96 THR A C 1
ATOM 688 O O . THR A 1 96 ? -6.180 -5.758 5.326 1.00 98.38 96 THR A O 1
ATOM 691 N N . SER A 1 97 ? -7.920 -5.417 6.730 1.00 98.25 97 SER A N 1
ATOM 692 C CA . SER A 1 97 ? -7.523 -6.404 7.748 1.00 98.25 97 SER A CA 1
ATOM 693 C C . SER A 1 97 ? -7.196 -7.777 7.142 1.00 98.25 97 SER A C 1
ATOM 695 O O . SER A 1 97 ? -7.873 -8.237 6.219 1.00 98.25 97 SER A O 1
ATOM 697 N N . GLY A 1 98 ? -6.166 -8.441 7.666 1.00 98.12 98 GLY A N 1
ATOM 698 C CA . GLY A 1 98 ? -5.653 -9.721 7.173 1.00 98.12 98 GLY A CA 1
ATOM 699 C C . GLY A 1 98 ? -4.738 -9.612 5.950 1.00 98.12 98 GLY A C 1
ATOM 700 O O . GLY A 1 98 ? -4.297 -10.637 5.433 1.00 98.12 98 GLY A O 1
ATOM 701 N N . GLY A 1 99 ? -4.481 -8.399 5.457 1.00 98.44 99 GLY A N 1
ATOM 702 C CA . GLY A 1 99 ? -3.614 -8.152 4.311 1.00 98.44 99 GLY A CA 1
ATOM 703 C C . GLY A 1 99 ? -2.140 -7.947 4.665 1.00 98.44 99 GLY A C 1
ATOM 704 O O . GLY A 1 99 ? -1.738 -7.945 5.834 1.00 98.44 99 GLY A O 1
ATOM 705 N N . ARG A 1 100 ? -1.320 -7.746 3.626 1.00 97.81 100 ARG A N 1
ATOM 706 C CA . ARG A 1 100 ? 0.109 -7.444 3.788 1.00 97.81 100 ARG A CA 1
ATOM 707 C C . ARG A 1 100 ? 0.704 -6.539 2.710 1.00 97.81 100 ARG A C 1
ATOM 709 O O . ARG A 1 100 ? 0.319 -6.602 1.542 1.00 97.81 100 ARG A O 1
ATOM 716 N N . ILE A 1 101 ? 1.744 -5.796 3.087 1.00 97.75 101 ILE A N 1
ATOM 717 C CA . ILE A 1 101 ? 2.720 -5.238 2.145 1.00 97.75 101 ILE A CA 1
ATOM 718 C C . ILE A 1 101 ? 3.935 -6.160 2.149 1.00 97.75 101 ILE A C 1
ATOM 720 O O . ILE A 1 101 ? 4.559 -6.370 3.186 1.00 97.75 101 ILE A O 1
ATOM 724 N N . LEU A 1 102 ? 4.268 -6.705 0.985 1.00 96.00 102 LEU A N 1
ATOM 725 C CA . LEU A 1 102 ? 5.305 -7.707 0.803 1.00 96.00 102 LEU A CA 1
ATOM 726 C C . LEU A 1 102 ? 6.395 -7.196 -0.140 1.00 96.00 102 LEU A C 1
ATOM 728 O O . LEU A 1 102 ? 6.105 -6.794 -1.263 1.00 96.00 102 LEU A O 1
ATOM 732 N N . ALA A 1 103 ? 7.655 -7.282 0.278 1.00 94.69 103 ALA A N 1
ATOM 733 C CA . ALA A 1 103 ? 8.813 -7.179 -0.604 1.00 94.69 103 ALA A CA 1
ATOM 734 C C . ALA A 1 103 ? 9.473 -8.560 -0.706 1.00 94.69 103 ALA A C 1
ATOM 736 O O . ALA A 1 103 ? 10.084 -9.037 0.255 1.00 94.69 103 ALA A O 1
ATOM 737 N N . ASN A 1 104 ? 9.345 -9.215 -1.862 1.00 90.19 104 ASN A N 1
ATOM 738 C CA . ASN A 1 104 ? 9.834 -10.578 -2.083 1.00 90.19 104 ASN A CA 1
ATOM 739 C C . ASN A 1 104 ? 10.821 -10.666 -3.257 1.00 90.19 104 ASN A C 1
ATOM 741 O O . ASN A 1 104 ? 11.123 -9.679 -3.929 1.00 90.19 104 ASN A O 1
ATOM 745 N N . GLY A 1 105 ? 11.366 -11.863 -3.488 1.00 86.19 105 GLY A N 1
ATOM 746 C CA . GLY A 1 105 ? 12.169 -12.164 -4.672 1.00 86.19 105 GLY A CA 1
ATOM 747 C C . GLY A 1 105 ? 13.354 -11.216 -4.834 1.00 86.19 105 GLY A C 1
ATOM 748 O O . GLY A 1 105 ? 14.262 -11.200 -4.009 1.00 86.19 105 GLY A O 1
ATOM 749 N N . SER A 1 106 ? 13.336 -10.393 -5.883 1.00 85.75 106 SER A N 1
ATOM 750 C CA . SER A 1 106 ? 14.400 -9.430 -6.206 1.00 85.75 106 SER A CA 1
ATOM 751 C C . SER A 1 106 ? 14.142 -7.983 -5.755 1.00 85.75 106 SER A C 1
ATOM 753 O O . SER A 1 106 ? 14.955 -7.129 -6.082 1.00 85.75 106 SER A O 1
ATOM 755 N N . ALA A 1 107 ? 13.066 -7.705 -5.005 1.00 88.50 107 ALA A N 1
ATOM 756 C CA . ALA A 1 107 ? 12.692 -6.363 -4.539 1.00 88.50 107 ALA A CA 1
ATOM 757 C C . ALA A 1 107 ? 13.854 -5.499 -4.012 1.00 88.50 107 ALA A C 1
ATOM 759 O O . ALA A 1 107 ? 14.705 -5.974 -3.276 1.00 88.50 107 ALA A O 1
ATOM 760 N N . SER A 1 108 ? 13.894 -4.202 -4.308 1.00 93.38 108 SER A N 1
ATOM 761 C CA . SER A 1 108 ? 14.795 -3.295 -3.573 1.00 93.38 108 SER A CA 1
ATOM 762 C C . SER A 1 108 ? 14.170 -2.880 -2.228 1.00 93.38 108 SER A C 1
ATOM 764 O O . SER A 1 108 ? 13.071 -3.323 -1.881 1.00 93.38 108 SER A O 1
ATOM 766 N N . SER A 1 109 ? 14.842 -2.019 -1.459 1.00 94.69 109 SER A N 1
ATOM 767 C CA . SER A 1 109 ? 14.193 -1.298 -0.352 1.00 94.69 109 SER A CA 1
ATOM 768 C C . SER A 1 109 ? 13.081 -0.390 -0.884 1.00 94.69 109 SER A C 1
ATOM 770 O O . SER A 1 109 ? 13.228 0.201 -1.954 1.00 94.69 109 SER A O 1
ATOM 772 N N . GLN A 1 110 ? 11.977 -0.283 -0.147 1.00 97.25 110 GLN A N 1
ATOM 773 C CA . GLN A 1 110 ? 10.766 0.421 -0.582 1.00 97.25 110 GLN A CA 1
ATOM 774 C C . GLN A 1 110 ? 10.466 1.596 0.349 1.00 97.25 110 GLN A C 1
ATOM 776 O O . GLN A 1 110 ? 10.694 1.511 1.558 1.00 97.25 110 GLN A O 1
ATOM 781 N N . ASN A 1 111 ? 9.933 2.683 -0.205 1.00 98.00 111 ASN A N 1
ATOM 782 C CA . ASN A 1 111 ? 9.537 3.862 0.556 1.00 98.00 111 ASN A CA 1
ATOM 783 C C . ASN A 1 111 ? 8.015 4.040 0.514 1.00 98.00 111 ASN A C 1
ATOM 785 O O . ASN A 1 111 ? 7.403 4.066 -0.554 1.00 98.00 111 ASN A O 1
ATOM 789 N N . ILE A 1 112 ? 7.402 4.178 1.684 1.00 98.31 112 ILE A N 1
ATOM 790 C CA . ILE A 1 112 ? 5.982 4.470 1.831 1.00 98.31 112 ILE A CA 1
ATOM 791 C C . ILE A 1 112 ? 5.858 5.784 2.602 1.00 98.31 112 ILE A C 1
ATOM 793 O O . ILE A 1 112 ? 6.206 5.900 3.776 1.00 98.31 112 ILE A O 1
ATOM 797 N N . SER A 1 113 ? 5.361 6.794 1.906 1.00 98.12 113 SER A N 1
ATOM 798 C CA . SER A 1 113 ? 5.128 8.151 2.412 1.00 98.12 113 SER A CA 1
ATOM 799 C C . SER A 1 113 ? 3.656 8.572 2.312 1.00 98.12 113 SER A C 1
ATOM 801 O O . SER A 1 113 ? 3.289 9.666 2.732 1.00 98.12 113 SER A O 1
ATOM 803 N N . SER A 1 114 ? 2.790 7.693 1.804 1.00 98.50 114 SER A N 1
ATOM 804 C CA . SER A 1 114 ? 1.333 7.780 1.944 1.00 98.50 114 SER A CA 1
ATOM 805 C C . SER A 1 114 ? 0.910 7.459 3.371 1.00 98.50 114 SER A C 1
ATOM 807 O O . SER A 1 114 ? 1.400 6.484 3.937 1.00 98.50 114 SER A O 1
ATOM 809 N N . ALA A 1 115 ? 0.004 8.240 3.964 1.00 98.06 115 ALA A N 1
ATOM 810 C CA . ALA A 1 115 ? -0.551 7.922 5.285 1.00 98.06 115 ALA A CA 1
ATOM 811 C C . ALA A 1 115 ? -1.230 6.545 5.273 1.00 98.06 115 ALA A C 1
ATOM 813 O O . ALA A 1 115 ? -1.876 6.186 4.290 1.00 98.06 115 ALA A O 1
ATOM 814 N N . ILE A 1 116 ? -1.094 5.784 6.354 1.00 98.38 116 ILE A N 1
ATOM 815 C CA . ILE A 1 116 ? -1.607 4.418 6.464 1.00 98.38 116 ILE A CA 1
ATOM 816 C C . ILE A 1 116 ? -2.715 4.361 7.513 1.00 98.38 116 ILE A C 1
ATOM 818 O O . ILE A 1 116 ? -2.566 4.857 8.632 1.00 98.38 116 ILE A O 1
ATOM 822 N N . GLN A 1 117 ? -3.816 3.703 7.161 1.00 98.06 117 GLN A N 1
ATOM 823 C CA . GLN A 1 117 ? -4.924 3.434 8.068 1.00 98.06 117 GLN A CA 1
ATOM 824 C C . GLN A 1 117 ? -5.335 1.962 7.962 1.00 98.06 117 GLN A C 1
ATOM 826 O O . GLN A 1 117 ? -5.926 1.548 6.962 1.00 98.06 117 GLN A O 1
ATOM 831 N N . ILE A 1 118 ? -5.029 1.168 8.986 1.00 98.38 118 ILE A N 1
ATOM 832 C CA . ILE A 1 118 ? -5.401 -0.248 9.055 1.00 98.38 118 ILE A CA 1
ATOM 833 C C . ILE A 1 118 ? -6.893 -0.338 9.370 1.00 98.38 118 ILE A C 1
ATOM 835 O O . ILE A 1 118 ? -7.358 0.179 10.386 1.00 98.38 118 ILE A O 1
ATOM 839 N N . GLN A 1 119 ? -7.636 -0.962 8.462 1.00 98.00 119 GLN A N 1
ATOM 840 C CA . GLN A 1 119 ? -9.086 -1.083 8.516 1.00 98.00 119 GLN A CA 1
ATOM 841 C C . GLN A 1 119 ? -9.525 -2.301 9.332 1.00 98.00 119 GLN A C 1
ATOM 843 O O . GLN A 1 119 ? -8.787 -3.273 9.476 1.00 98.00 119 GLN A O 1
ATOM 848 N N . GLY A 1 120 ? -10.780 -2.269 9.781 1.00 96.38 120 GLY A N 1
ATOM 849 C CA . GLY A 1 120 ? -11.415 -3.346 10.535 1.00 96.38 120 GLY A CA 1
ATOM 850 C C . GLY A 1 120 ? -11.346 -3.137 12.046 1.00 96.38 120 GLY A C 1
ATOM 851 O O . GLY A 1 120 ? -10.364 -2.627 12.582 1.00 96.38 120 GLY A O 1
ATOM 852 N N . ASP A 1 121 ? -12.414 -3.545 12.726 1.00 96.06 121 ASP A N 1
ATOM 853 C CA . ASP A 1 121 ? -12.444 -3.617 14.183 1.00 96.06 121 ASP A CA 1
ATOM 854 C C . ASP A 1 121 ? -11.635 -4.837 14.634 1.00 96.06 121 ASP A C 1
ATOM 856 O O . ASP A 1 121 ? -11.865 -5.943 14.143 1.00 96.06 121 ASP A O 1
ATOM 860 N N . SER A 1 122 ? -10.639 -4.629 15.497 1.00 96.38 122 SER A N 1
ATOM 861 C CA . SER A 1 122 ? -9.554 -5.599 15.715 1.00 96.38 122 SER A CA 1
ATOM 862 C C . SER A 1 122 ? -8.767 -5.928 14.433 1.00 96.38 122 SER A C 1
ATOM 864 O O . SER A 1 122 ? -8.395 -7.076 14.172 1.00 96.38 122 SER A O 1
ATOM 866 N N . GLY A 1 123 ? -8.554 -4.914 13.585 1.00 97.19 123 GLY A N 1
ATOM 867 C CA . GLY A 1 123 ? -7.834 -5.054 12.322 1.00 97.19 123 GLY A CA 1
ATOM 868 C C . GLY A 1 123 ? -6.404 -5.561 12.514 1.00 97.19 123 GLY A C 1
ATOM 869 O O . GLY A 1 123 ? -5.730 -5.167 13.457 1.00 97.19 123 GLY A O 1
ATOM 870 N N . ASN A 1 124 ? -5.908 -6.411 11.620 1.00 97.94 124 ASN A N 1
ATOM 871 C CA . ASN A 1 124 ? -4.508 -6.841 11.626 1.00 97.94 124 ASN A CA 1
ATOM 872 C C . ASN A 1 124 ? -3.874 -6.639 10.250 1.00 97.94 124 ASN A C 1
ATOM 874 O O . ASN A 1 124 ? -4.550 -6.787 9.233 1.00 97.94 124 ASN A O 1
ATOM 878 N N . TYR A 1 125 ? -2.596 -6.273 10.207 1.00 98.44 125 TYR A N 1
ATOM 879 C CA . TYR A 1 125 ? -1.885 -6.070 8.949 1.00 98.44 125 TYR A CA 1
ATOM 880 C C . TYR A 1 125 ? -0.384 -6.319 9.094 1.00 98.44 125 TYR A C 1
ATOM 882 O O . TYR A 1 125 ? 0.199 -5.996 10.129 1.00 98.44 125 TYR A O 1
ATOM 890 N N . THR A 1 126 ? 0.258 -6.857 8.054 1.00 97.31 126 THR A N 1
ATOM 891 C CA . THR A 1 126 ? 1.687 -7.207 8.093 1.00 97.31 126 THR A CA 1
ATOM 892 C C . THR A 1 126 ? 2.510 -6.440 7.059 1.00 97.31 126 THR A C 1
ATOM 894 O O . THR A 1 126 ? 2.145 -6.367 5.887 1.00 97.31 126 THR A O 1
ATOM 897 N N . PHE A 1 127 ? 3.666 -5.912 7.459 1.00 95.81 127 PHE A N 1
ATOM 898 C CA . PHE A 1 127 ? 4.729 -5.500 6.536 1.00 95.81 127 PHE A CA 1
ATOM 899 C C . PHE A 1 127 ? 5.831 -6.548 6.562 1.00 95.81 127 PHE A C 1
ATOM 901 O O . PHE A 1 127 ? 6.380 -6.807 7.628 1.00 95.81 127 PHE A O 1
ATOM 908 N N . GLN A 1 128 ? 6.121 -7.154 5.411 1.00 94.00 128 GLN A N 1
ATOM 909 C CA . GLN A 1 128 ? 6.904 -8.383 5.310 1.00 94.00 128 GLN A CA 1
ATOM 910 C C . GLN A 1 128 ? 8.039 -8.272 4.287 1.00 94.00 128 GLN A C 1
ATOM 912 O O . GLN A 1 128 ? 7.802 -7.966 3.115 1.00 94.00 128 GLN A O 1
ATOM 917 N N . THR A 1 129 ? 9.274 -8.563 4.701 1.00 91.81 129 THR A N 1
ATOM 918 C CA . THR A 1 129 ? 10.417 -8.734 3.785 1.00 91.81 129 THR A CA 1
ATOM 919 C C . THR A 1 129 ? 10.855 -10.203 3.746 1.00 91.81 129 THR A C 1
ATOM 921 O O . THR A 1 129 ? 11.390 -10.732 4.713 1.00 91.81 129 THR A O 1
ATOM 924 N N . ASP A 1 130 ? 10.655 -10.882 2.614 1.00 84.75 130 ASP A N 1
ATOM 925 C CA . ASP A 1 130 ? 10.698 -12.359 2.545 1.00 84.75 130 ASP A CA 1
ATOM 926 C C . ASP A 1 130 ? 12.016 -12.961 2.051 1.00 84.75 130 ASP A C 1
ATOM 928 O O . ASP A 1 130 ? 12.095 -14.147 1.737 1.00 84.75 130 ASP A O 1
ATOM 932 N N . THR A 1 131 ? 13.068 -12.159 1.899 1.00 83.12 131 THR A N 1
ATOM 933 C CA . THR A 1 131 ? 14.302 -12.627 1.248 1.00 83.12 131 THR A CA 1
ATOM 934 C C . THR A 1 131 ? 15.504 -12.513 2.178 1.00 83.12 131 THR A C 1
ATOM 936 O O . THR A 1 131 ? 16.104 -11.436 2.238 1.00 83.12 131 THR A O 1
ATOM 939 N N . PRO A 1 132 ? 15.881 -13.603 2.876 1.00 83.94 132 PRO A N 1
ATOM 940 C CA . PRO A 1 132 ? 17.054 -13.643 3.739 1.00 83.94 132 PRO A CA 1
ATOM 941 C C . PRO A 1 132 ? 18.328 -13.087 3.108 1.00 83.94 132 PRO A C 1
ATOM 943 O O . PRO A 1 132 ? 18.616 -13.340 1.940 1.00 83.94 132 PRO A O 1
ATOM 946 N N . GLY A 1 133 ? 19.098 -12.332 3.896 1.00 81.31 133 GLY A N 1
ATOM 947 C CA . GLY A 1 133 ? 20.429 -11.844 3.513 1.00 81.31 133 GLY A CA 1
ATOM 948 C C . GLY A 1 133 ? 20.450 -10.714 2.478 1.00 81.31 133 GLY A C 1
ATOM 949 O O . GLY A 1 133 ? 21.499 -10.443 1.901 1.00 81.31 133 GLY A O 1
ATOM 950 N N . THR A 1 134 ? 19.318 -10.054 2.223 1.00 84.12 134 THR A N 1
ATOM 951 C CA . THR A 1 134 ? 19.223 -8.967 1.230 1.00 84.12 134 THR A CA 1
ATOM 952 C C . THR A 1 134 ? 19.317 -7.562 1.821 1.00 84.12 134 THR A C 1
ATOM 954 O O . THR A 1 134 ? 19.416 -6.601 1.063 1.00 84.12 134 THR A O 1
ATOM 957 N N . ASN A 1 135 ? 19.272 -7.424 3.150 1.00 86.44 135 ASN A N 1
ATOM 958 C CA . ASN A 1 135 ? 19.259 -6.155 3.886 1.00 86.44 135 ASN A CA 1
ATOM 959 C C . ASN A 1 135 ? 18.213 -5.143 3.377 1.00 86.44 135 ASN A C 1
ATOM 961 O O . ASN A 1 135 ? 18.404 -3.931 3.469 1.00 86.44 135 ASN A O 1
ATOM 965 N N . ARG A 1 136 ? 17.099 -5.634 2.822 1.00 89.56 136 ARG A N 1
ATOM 966 C CA . ARG A 1 136 ? 15.986 -4.802 2.346 1.00 89.56 136 ARG A CA 1
ATOM 967 C C . ARG A 1 136 ? 15.221 -4.204 3.505 1.00 89.56 136 ARG A C 1
ATOM 969 O O . ARG A 1 136 ? 14.977 -4.885 4.499 1.00 89.56 136 ARG A O 1
ATOM 976 N N . VAL A 1 137 ? 14.779 -2.972 3.312 1.00 91.00 137 VAL A N 1
ATOM 977 C CA . VAL A 1 137 ? 14.086 -2.180 4.324 1.00 91.00 137 VAL A CA 1
ATOM 978 C C . VAL A 1 137 ? 12.804 -1.610 3.730 1.00 91.00 137 VAL A C 1
ATOM 980 O O . VAL A 1 137 ? 12.819 -1.079 2.616 1.00 91.00 137 VAL A O 1
ATOM 983 N N . PHE A 1 138 ? 11.706 -1.681 4.481 1.00 94.75 138 PHE A N 1
ATOM 984 C CA . PHE A 1 138 ? 10.606 -0.736 4.318 1.00 94.75 138 PHE A CA 1
ATOM 985 C C . PHE A 1 138 ? 10.900 0.524 5.116 1.00 94.75 138 PHE A C 1
ATOM 987 O O . PHE A 1 138 ? 11.094 0.453 6.328 1.00 94.75 138 PHE A O 1
ATOM 994 N N . THR A 1 139 ? 10.897 1.670 4.444 1.00 96.25 139 THR A N 1
ATOM 995 C CA . THR A 1 139 ? 10.936 2.978 5.096 1.00 96.25 139 THR A CA 1
ATOM 996 C C . THR A 1 139 ? 9.545 3.584 5.044 1.00 96.25 139 THR A C 1
ATOM 998 O O . THR A 1 139 ? 9.071 3.948 3.970 1.00 96.25 139 THR A O 1
ATOM 1001 N N . ILE A 1 140 ? 8.895 3.701 6.199 1.00 96.88 140 ILE A N 1
ATOM 1002 C CA . ILE A 1 140 ? 7.570 4.301 6.345 1.00 96.88 140 ILE A CA 1
ATOM 1003 C C . ILE A 1 140 ? 7.721 5.626 7.077 1.00 96.88 140 ILE A C 1
ATOM 1005 O O . ILE A 1 140 ? 8.061 5.668 8.261 1.00 96.88 140 ILE A O 1
ATOM 1009 N N . SER A 1 141 ? 7.499 6.713 6.347 1.00 97.12 141 SER A N 1
ATOM 1010 C CA . SER A 1 141 ? 7.758 8.081 6.819 1.00 97.12 141 SER A CA 1
ATOM 1011 C C . SER A 1 141 ? 6.497 8.858 7.195 1.00 97.12 141 SER A C 1
ATOM 1013 O O . SER A 1 141 ? 6.577 9.932 7.788 1.00 97.12 141 SER A O 1
ATOM 1015 N N . SER A 1 142 ? 5.329 8.316 6.868 1.00 96.81 142 SER A N 1
ATOM 1016 C CA . SER A 1 142 ? 4.015 8.900 7.116 1.00 96.81 142 SER A CA 1
ATOM 1017 C C . SER A 1 142 ? 3.354 8.334 8.373 1.00 96.81 142 SER A C 1
ATOM 1019 O O . SER A 1 142 ? 3.817 7.358 8.965 1.00 96.81 142 SER A O 1
ATOM 1021 N N . ALA A 1 143 ? 2.247 8.956 8.789 1.00 97.19 143 ALA A N 1
ATOM 1022 C CA . ALA A 1 143 ? 1.468 8.477 9.923 1.00 97.19 143 ALA A CA 1
ATOM 1023 C C . ALA A 1 143 ? 0.851 7.092 9.653 1.00 97.19 143 ALA A C 1
ATOM 1025 O O . ALA A 1 143 ? 0.360 6.831 8.554 1.00 97.19 143 ALA A O 1
ATOM 1026 N N . ILE A 1 144 ? 0.825 6.250 10.685 1.00 97.88 144 ILE A N 1
ATOM 1027 C CA . ILE A 1 144 ? 0.131 4.965 10.727 1.00 97.88 144 ILE A CA 1
ATOM 1028 C C . ILE A 1 144 ? -0.940 5.038 11.818 1.00 97.88 144 ILE A C 1
ATOM 1030 O O . ILE A 1 144 ? -0.676 5.467 12.944 1.00 97.88 144 ILE A O 1
ATOM 1034 N N . SER A 1 145 ? -2.156 4.616 11.488 1.00 97.75 145 SER A N 1
ATOM 1035 C CA . SER A 1 145 ? -3.273 4.565 12.431 1.00 97.75 145 SER A CA 1
ATOM 1036 C C . SER A 1 145 ? -4.110 3.299 12.279 1.00 97.75 145 SER A C 1
ATOM 1038 O O . SER A 1 145 ? -4.133 2.687 11.211 1.00 97.75 145 SER A O 1
ATOM 1040 N N . GLY A 1 146 ? -4.793 2.906 13.352 1.00 97.00 146 GLY A N 1
ATOM 1041 C CA . GLY A 1 146 ? -5.870 1.917 13.317 1.00 97.00 146 GLY A CA 1
ATOM 1042 C C . GLY A 1 146 ? -7.252 2.572 13.274 1.00 97.00 146 GLY A C 1
ATOM 1043 O O . GLY A 1 146 ? -7.390 3.781 13.462 1.00 97.00 146 GLY A O 1
ATOM 1044 N N . VAL A 1 147 ? -8.291 1.771 13.031 1.00 96.00 147 VAL A N 1
ATOM 1045 C CA . VAL A 1 147 ? -9.704 2.210 13.123 1.00 96.00 147 VAL A CA 1
ATOM 1046 C C . VAL A 1 147 ? -10.514 1.436 14.148 1.00 96.00 147 VAL A C 1
ATOM 1048 O O . VAL A 1 147 ? -11.734 1.588 14.196 1.00 96.00 147 VAL A O 1
ATOM 1051 N N . SER A 1 148 ? -9.852 0.597 14.946 1.00 95.50 148 SER A N 1
ATOM 1052 C CA . SER A 1 148 ? -10.521 -0.202 15.966 1.00 95.50 148 SER A CA 1
ATOM 1053 C C . SER A 1 148 ? -11.335 0.684 16.904 1.00 95.50 148 SER A C 1
ATOM 1055 O O . SER A 1 148 ? -10.919 1.782 17.283 1.00 95.50 148 SER A O 1
ATOM 1057 N N . THR A 1 149 ? -12.513 0.197 17.270 1.00 95.62 149 THR A N 1
ATOM 1058 C CA . THR A 1 149 ? -13.392 0.867 18.225 1.00 95.62 149 THR A CA 1
ATOM 1059 C C . THR A 1 149 ? -12.912 0.642 19.660 1.00 95.62 149 THR A C 1
ATOM 1061 O O . THR A 1 149 ? -12.050 -0.202 19.923 1.00 95.62 149 THR A O 1
ATOM 1064 N N . ALA A 1 150 ? -13.441 1.415 20.610 1.00 95.00 150 ALA A N 1
ATOM 1065 C CA . ALA A 1 150 ? -13.093 1.275 22.022 1.00 95.00 150 ALA A CA 1
ATOM 1066 C C . ALA A 1 150 ? -13.255 -0.176 22.519 1.00 95.00 150 ALA A C 1
ATOM 1068 O O . ALA A 1 150 ? -14.307 -0.787 22.354 1.00 95.00 150 ALA A O 1
ATOM 1069 N N . GLY A 1 151 ? -12.208 -0.705 23.159 1.00 93.75 151 GLY A N 1
ATOM 1070 C CA . GLY A 1 151 ? -12.153 -2.094 23.634 1.00 93.75 151 GLY A CA 1
ATOM 1071 C C . GLY A 1 151 ? -11.498 -3.079 22.660 1.00 93.75 151 GLY A C 1
ATOM 1072 O O . GLY A 1 151 ? -11.209 -4.200 23.067 1.00 93.75 151 GLY A O 1
ATOM 1073 N N . ASN A 1 152 ? -11.203 -2.656 21.428 1.00 96.00 152 ASN A N 1
ATOM 1074 C CA . ASN A 1 152 ? -10.534 -3.467 20.413 1.00 96.00 152 ASN A CA 1
ATOM 1075 C C . ASN A 1 152 ? -9.100 -2.987 20.131 1.00 96.00 152 ASN A C 1
ATOM 1077 O O . ASN A 1 152 ? -8.745 -1.825 20.366 1.00 96.00 152 ASN A O 1
ATOM 1081 N N . THR A 1 153 ? -8.276 -3.889 19.595 1.00 96.56 153 THR A N 1
ATOM 1082 C CA . THR A 1 153 ? -6.861 -3.635 19.292 1.00 96.56 153 THR A CA 1
ATOM 1083 C C . THR A 1 153 ? -6.566 -3.933 17.834 1.00 96.56 153 THR A C 1
ATOM 1085 O O . THR A 1 153 ? -6.742 -5.052 17.362 1.00 96.56 153 THR A O 1
ATOM 1088 N N . THR A 1 154 ? -6.070 -2.92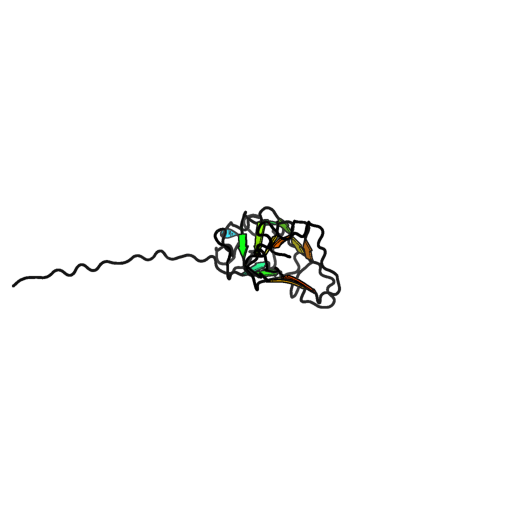2 17.138 1.00 97.69 154 THR A N 1
ATOM 1089 C CA . THR A 1 154 ? -5.456 -3.061 15.825 1.00 97.69 154 THR A CA 1
ATOM 1090 C C . THR A 1 154 ? -4.050 -3.623 16.006 1.00 97.69 154 THR A C 1
ATOM 1092 O O . THR A 1 154 ? -3.344 -3.202 16.910 1.00 97.69 154 THR A O 1
ATOM 1095 N N . VAL A 1 155 ? -3.624 -4.550 15.155 1.00 97.44 155 VAL A N 1
ATOM 1096 C CA . VAL A 1 155 ? -2.284 -5.143 15.203 1.00 97.44 155 VAL A CA 1
ATOM 1097 C C . VAL A 1 155 ? -1.534 -4.807 13.922 1.00 97.44 155 VAL A C 1
ATOM 1099 O O . VAL A 1 155 ? -1.912 -5.249 12.837 1.00 97.44 155 VAL A O 1
ATOM 1102 N N . LEU A 1 156 ? -0.434 -4.066 14.046 1.00 96.81 156 LEU A N 1
ATOM 1103 C CA . LEU A 1 156 ? 0.571 -3.960 12.992 1.00 96.81 156 LEU A CA 1
ATOM 1104 C C . LEU A 1 156 ? 1.713 -4.935 13.281 1.00 96.81 156 LEU A C 1
ATOM 1106 O O . LEU A 1 156 ? 2.417 -4.804 14.280 1.00 96.81 156 LEU A O 1
ATOM 1110 N N . SER A 1 157 ? 1.930 -5.890 12.386 1.00 95.81 157 SER A N 1
ATOM 1111 C CA . SER A 1 157 ? 3.076 -6.795 12.442 1.00 95.81 157 SER A CA 1
ATOM 1112 C C . SER A 1 157 ? 4.170 -6.332 11.488 1.00 95.81 157 SER A C 1
ATOM 1114 O O . SER A 1 157 ? 3.928 -6.112 10.303 1.00 95.81 157 SER A O 1
ATOM 1116 N N . LEU A 1 158 ? 5.391 -6.213 12.003 1.00 92.69 158 LEU A N 1
ATOM 1117 C CA . LEU A 1 158 ? 6.590 -5.987 11.204 1.00 92.69 158 LEU A CA 1
ATOM 1118 C C . LEU A 1 158 ? 7.350 -7.307 11.145 1.00 92.69 158 LEU A C 1
ATOM 1120 O O . LEU A 1 158 ? 7.991 -7.692 12.120 1.00 92.69 158 LEU A O 1
ATOM 1124 N N . ASP A 1 159 ? 7.243 -7.998 10.019 1.00 89.06 159 ASP A N 1
ATOM 1125 C CA . ASP A 1 159 ? 7.949 -9.245 9.765 1.00 89.06 159 ASP A CA 1
ATOM 1126 C C . ASP A 1 159 ? 9.090 -8.999 8.773 1.00 89.06 159 ASP A C 1
ATOM 1128 O O . ASP A 1 159 ? 8.976 -8.241 7.804 1.00 89.06 159 ASP A O 1
ATOM 1132 N N . GLY A 1 160 ? 10.240 -9.596 9.029 1.00 81.38 160 GLY A N 1
ATOM 1133 C CA . GLY A 1 160 ? 11.415 -9.351 8.218 1.00 81.38 160 GLY A CA 1
ATOM 1134 C C . GLY A 1 160 ? 12.418 -10.470 8.331 1.00 81.38 160 GLY A C 1
ATOM 1135 O O . GLY A 1 160 ? 13.064 -10.647 9.359 1.00 81.38 160 GLY A O 1
ATOM 1136 N N . ALA A 1 161 ? 12.606 -11.179 7.226 1.00 81.38 161 ALA A N 1
ATOM 1137 C CA . ALA A 1 161 ? 13.683 -12.136 7.064 1.00 81.38 161 ALA A CA 1
ATOM 1138 C C . ALA A 1 161 ? 14.927 -11.494 6.425 1.00 81.38 161 ALA A C 1
ATOM 1140 O O . ALA A 1 161 ? 15.978 -12.123 6.397 1.00 81.38 161 ALA A O 1
ATOM 1141 N N . SER A 1 162 ? 14.850 -10.253 5.917 1.00 81.75 162 SER A N 1
ATOM 1142 C CA . SER A 1 162 ? 15.885 -9.654 5.056 1.00 81.75 162 SER A CA 1
ATOM 1143 C C . SER A 1 162 ? 17.254 -9.417 5.701 1.00 81.75 162 SER A C 1
ATOM 1145 O O . SER A 1 162 ? 18.230 -9.264 4.967 1.00 81.75 162 SER A O 1
ATOM 1147 N N . GLY A 1 163 ? 17.355 -9.410 7.032 1.00 81.62 163 GLY A N 1
ATOM 1148 C CA . GLY A 1 163 ? 18.593 -9.127 7.772 1.00 81.62 163 GLY A CA 1
ATOM 1149 C C . GLY A 1 163 ? 18.808 -7.648 8.121 1.00 81.62 163 GLY A C 1
ATOM 1150 O O . GLY A 1 163 ? 19.721 -7.340 8.883 1.00 81.62 163 GLY A O 1
ATOM 1151 N N . ALA A 1 164 ? 17.949 -6.745 7.632 1.00 86.56 164 ALA A N 1
ATOM 1152 C CA . ALA A 1 164 ? 17.899 -5.343 8.046 1.00 86.56 164 ALA A CA 1
ATOM 1153 C C . ALA A 1 164 ? 16.547 -5.007 8.694 1.00 86.56 164 ALA A C 1
ATOM 1155 O O . ALA A 1 164 ? 15.536 -5.651 8.418 1.00 86.56 164 ALA A O 1
ATOM 1156 N N . ASN A 1 165 ? 16.532 -3.976 9.539 1.00 87.38 165 ASN A N 1
ATOM 1157 C CA . ASN A 1 165 ? 15.322 -3.536 10.233 1.00 87.38 165 ASN A CA 1
ATOM 1158 C C . ASN A 1 165 ? 14.469 -2.633 9.337 1.00 87.38 165 ASN A C 1
ATOM 1160 O O . ASN A 1 165 ? 14.991 -1.710 8.711 1.00 87.38 165 ASN A O 1
ATOM 1164 N N . ASN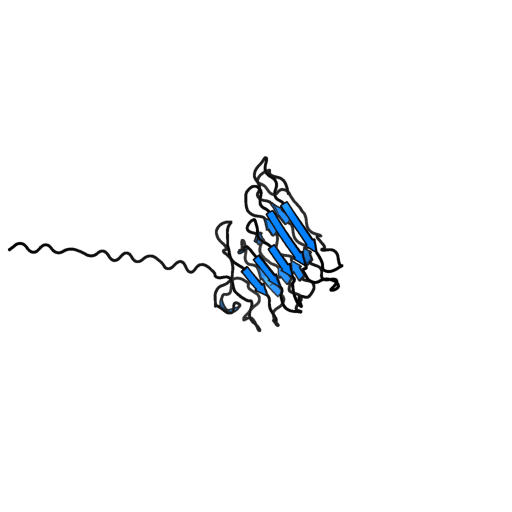 A 1 166 ? 13.151 -2.842 9.350 1.00 90.19 166 ASN A N 1
ATOM 1165 C CA . ASN A 1 166 ? 12.197 -1.866 8.820 1.00 90.19 166 ASN A CA 1
ATOM 1166 C C . ASN A 1 166 ? 12.280 -0.556 9.625 1.00 90.19 166 ASN A C 1
ATOM 1168 O O . ASN A 1 166 ? 12.502 -0.576 10.837 1.00 90.19 166 ASN A O 1
ATOM 1172 N N . ILE A 1 167 ? 12.100 0.581 8.955 1.00 93.25 167 ILE A N 1
ATOM 1173 C CA . ILE A 1 167 ? 12.185 1.918 9.548 1.00 93.25 167 ILE A CA 1
ATOM 1174 C C . ILE A 1 167 ? 10.793 2.539 9.547 1.00 93.25 167 ILE A C 1
ATOM 1176 O O . ILE A 1 167 ? 10.226 2.795 8.488 1.00 93.25 167 ILE A O 1
ATOM 1180 N N . LEU A 1 168 ? 10.264 2.821 10.735 1.00 94.94 168 LEU A N 1
ATOM 1181 C CA . LEU A 1 168 ? 9.048 3.607 10.927 1.00 94.94 168 LEU A CA 1
ATOM 1182 C C . LEU A 1 168 ? 9.458 4.935 11.566 1.00 94.94 168 LEU A C 1
ATOM 1184 O O . LEU A 1 168 ? 9.946 4.948 12.694 1.00 94.94 168 LEU A O 1
ATOM 1188 N N . SER A 1 169 ? 9.302 6.040 10.840 1.00 95.19 169 SER A N 1
ATOM 1189 C CA . SER A 1 169 ? 9.663 7.384 11.317 1.00 95.19 169 SER A CA 1
ATOM 1190 C C . SER A 1 169 ? 8.477 8.343 11.429 1.00 95.19 169 SER A C 1
ATOM 1192 O O . SER A 1 169 ? 8.634 9.440 11.965 1.00 95.19 169 SER A O 1
ATOM 1194 N N . GLY A 1 170 ? 7.297 7.944 10.952 1.00 93.81 170 GLY A N 1
ATOM 1195 C CA . GLY A 1 170 ? 6.061 8.696 11.142 1.00 93.81 170 GLY A CA 1
ATOM 1196 C C . GLY A 1 170 ? 5.377 8.431 12.487 1.00 93.81 170 GLY A C 1
ATOM 1197 O O . GLY A 1 170 ? 5.800 7.594 13.283 1.00 93.81 170 GLY A O 1
ATOM 1198 N N . ILE A 1 171 ? 4.290 9.163 12.742 1.00 95.69 171 ILE A N 1
ATOM 1199 C CA . ILE A 1 171 ? 3.474 9.008 13.955 1.00 95.69 171 ILE A CA 1
ATOM 1200 C C . ILE A 1 171 ? 2.720 7.675 13.899 1.00 95.69 171 ILE A C 1
ATOM 1202 O O . ILE A 1 171 ? 2.005 7.424 12.934 1.00 95.69 171 ILE A O 1
ATOM 1206 N N . VAL A 1 172 ? 2.810 6.865 14.953 1.00 96.56 172 VAL A N 1
ATOM 1207 C CA . VAL A 1 172 ? 1.941 5.697 15.165 1.00 96.56 172 VAL A CA 1
ATOM 1208 C C . VAL A 1 172 ? 0.861 6.090 16.172 1.00 96.56 172 VAL A C 1
ATOM 1210 O O . VAL A 1 172 ? 1.182 6.637 17.226 1.00 96.56 172 VAL A O 1
ATOM 1213 N N . SER A 1 173 ? -0.415 5.884 15.837 1.00 95.94 173 SER A N 1
ATOM 1214 C CA . SER A 1 173 ? -1.538 6.332 16.672 1.00 95.94 173 SER A CA 1
ATOM 1215 C C . SER A 1 173 ? -2.724 5.368 16.678 1.00 95.94 173 SER A C 1
ATOM 1217 O O . SER A 1 173 ? -2.979 4.655 15.713 1.00 95.94 173 SER A O 1
ATOM 1219 N N . ASP A 1 174 ? -3.505 5.438 17.751 1.00 92.06 174 ASP A N 1
ATOM 1220 C CA . ASP A 1 174 ? -4.753 4.694 17.970 1.00 92.06 174 ASP A CA 1
ATOM 1221 C C . ASP A 1 174 ? -5.865 4.996 16.939 1.00 92.06 174 ASP A C 1
ATOM 1223 O O . ASP A 1 174 ? -6.837 4.251 16.820 1.00 92.06 174 ASP A O 1
ATOM 1227 N N . GLY A 1 175 ? -5.745 6.098 16.190 1.00 88.44 175 GLY A N 1
ATOM 1228 C CA . GLY A 1 175 ? -6.828 6.634 15.364 1.00 88.44 175 GLY A CA 1
ATOM 1229 C C . GLY A 1 175 ? -7.921 7.333 16.186 1.00 88.44 175 GLY A C 1
ATOM 1230 O O . GLY A 1 175 ? -7.766 7.602 17.375 1.00 88.44 175 GLY A O 1
ATOM 1231 N N . ALA A 1 176 ? -9.036 7.683 15.536 1.00 88.25 176 ALA A N 1
ATOM 1232 C CA . ALA A 1 176 ? -10.109 8.480 16.151 1.00 88.25 176 ALA A CA 1
ATOM 1233 C C . ALA A 1 176 ? -11.224 7.647 16.816 1.00 88.25 176 ALA A C 1
ATOM 1235 O O . ALA A 1 176 ? -12.071 8.202 17.512 1.00 88.25 176 ALA A O 1
ATOM 1236 N N . ALA A 1 177 ? -11.253 6.329 16.594 1.00 88.12 177 ALA A N 1
ATOM 1237 C CA . ALA A 1 177 ? -12.358 5.456 17.005 1.00 88.12 177 ALA A CA 1
ATOM 1238 C C . ALA A 1 177 ? -12.244 4.921 18.451 1.00 88.12 177 ALA A C 1
ATOM 1240 O O . ALA A 1 177 ? -13.159 4.258 18.941 1.00 88.12 177 ALA A O 1
ATOM 1241 N N . GLY A 1 178 ? -11.151 5.236 19.156 1.00 85.50 178 GLY A N 1
ATOM 1242 C CA . GLY A 1 178 ? -10.964 4.927 20.578 1.00 85.50 178 GLY A CA 1
ATOM 1243 C C . GLY A 1 178 ? -10.378 3.545 20.893 1.00 85.50 178 GLY A C 1
ATOM 1244 O O . GLY A 1 178 ? -10.158 3.254 22.070 1.00 85.50 178 GLY A O 1
ATOM 1245 N N . GLY A 1 179 ? -10.122 2.700 19.890 1.00 89.94 179 GLY A N 1
ATOM 1246 C CA . GLY A 1 179 ? -9.337 1.469 20.034 1.00 89.94 179 GLY A CA 1
ATOM 1247 C C . GLY A 1 179 ? -7.838 1.738 20.168 1.00 89.94 179 GLY A C 1
ATOM 1248 O O . GLY A 1 179 ? -7.414 2.887 20.240 1.00 89.94 179 GLY A O 1
ATOM 1249 N N . LYS A 1 180 ? -7.032 0.674 20.235 1.00 92.81 180 LYS A N 1
ATOM 1250 C CA . LYS A 1 180 ? -5.559 0.760 20.297 1.00 92.81 180 LYS A CA 1
ATOM 1251 C C . LYS A 1 180 ? -4.899 0.300 19.001 1.00 92.81 180 LYS A C 1
ATOM 1253 O O . LYS A 1 180 ? -5.511 -0.477 18.267 1.00 92.81 180 LYS A O 1
ATOM 1258 N N . LEU A 1 181 ? -3.681 0.771 18.734 1.00 89.50 181 LEU A N 1
ATOM 1259 C CA . LEU A 1 181 ? -2.757 0.213 17.737 1.00 89.50 181 LEU A CA 1
ATOM 1260 C C . LEU A 1 181 ? -1.459 -0.247 18.412 1.00 89.50 181 LEU A C 1
ATOM 1262 O O . LEU A 1 181 ? -0.964 0.499 19.285 1.00 89.50 181 LEU A O 1
#

Secondary structure (DSSP, 8-state):
-----------------PPPPEEE-SS-SSSBTT-GGGBTTS--SSBSSSS----EEEE-S-S--EEEEPTTEEEEEEEE-SS---EEEES-EEEEEEEEEEE-TT---EEE-S-EEE-STT-EEEEEE--TTS---EEE-S-EEE-PBTT-B-EEEEEE-SSS--EE-S-EE--SSB-B-

Foldseek 3Di:
DDDDDDDDDDDDDPPPPQQAAFEFDAEAPDQELCQLSRTPVSGRFADLDDQDGAYEYEYEDYPRQEHEYDANGEHAEYEYAACGAHEYEHYAYRHEAPGEYEYDHNYAAYEYAHAYEFDDALGEYEYEYDDAQQQHEYEYQEEYEYQHAAPTEYYYYYYYRHPHYYHYNYHYAHPDRNYYD

Radius of gyration: 19.84 Å; chains: 1; bounding box: 80×28×52 Å